Protein AF-A0A520LND3-F1 (afdb_monomer)

Foldseek 3Di:
DVVVVVVVLVVVLLVLLVVLLVCLVVVVLVSSVVSLVVSCVVVVVVCVVVVVVVSVVSSVVSVVVSVVSVVVVVVVD

Mean predicted aligned error: 8.24 Å

Structure (mmCIF, N/CA/C/O backbone):
data_AF-A0A520LND3-F1
#
_entry.id   AF-A0A520LND3-F1
#
loop_
_atom_site.group_PDB
_atom_site.id
_atom_site.type_symbol
_atom_site.label_atom_id
_atom_site.label_alt_id
_atom_site.label_comp_id
_atom_site.label_asym_id
_atom_site.label_entity_id
_atom_site.label_seq_id
_atom_site.pdbx_PDB_ins_code
_atom_site.Cartn_x
_atom_site.Cartn_y
_atom_site.Cartn_z
_atom_site.occupancy
_atom_site.B_iso_or_equiv
_atom_site.auth_seq_id
_atom_site.auth_comp_id
_atom_site.auth_asym_id
_atom_site.auth_atom_id
_atom_site.pdbx_PDB_model_num
ATOM 1 N N . MET A 1 1 ? -13.373 10.582 22.231 1.00 50.25 1 MET A N 1
ATOM 2 C CA . MET A 1 1 ? -12.064 10.739 21.550 1.00 50.25 1 MET A CA 1
ATOM 3 C C . MET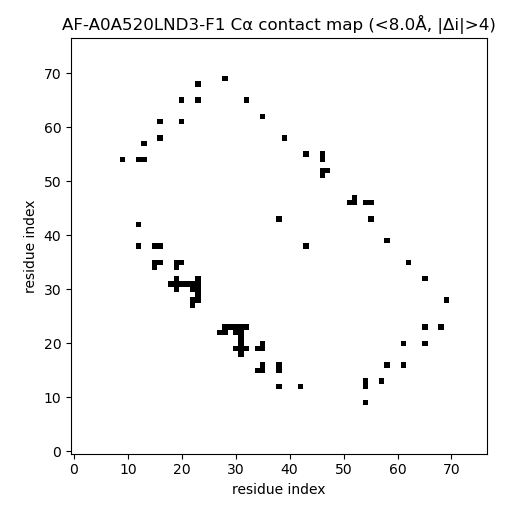 A 1 1 ? -11.738 9.650 20.511 1.00 50.25 1 MET A C 1
ATOM 5 O O . MET A 1 1 ? -10.823 9.872 19.733 1.00 50.25 1 MET A O 1
ATOM 9 N N . LEU A 1 2 ? -12.486 8.535 20.399 1.00 53.75 2 LEU A N 1
ATOM 10 C CA . LEU A 1 2 ? -12.214 7.483 19.392 1.00 53.75 2 LEU A CA 1
ATOM 11 C C . LEU A 1 2 ? -12.320 7.934 17.917 1.00 53.75 2 LEU A C 1
ATOM 13 O O . LEU A 1 2 ? -11.594 7.410 17.076 1.00 53.75 2 LEU A O 1
ATOM 17 N N . GLY A 1 3 ? -13.185 8.904 17.595 1.00 59.44 3 GLY A N 1
ATOM 18 C CA . GLY A 1 3 ? -13.390 9.349 16.208 1.00 59.44 3 GLY A CA 1
ATOM 19 C C . GLY A 1 3 ? -12.155 9.997 15.569 1.00 59.44 3 GLY A C 1
ATOM 20 O O . GLY A 1 3 ? -11.897 9.790 14.390 1.00 59.44 3 GLY A O 1
ATOM 21 N N . ASN A 1 4 ? -11.339 10.709 16.354 1.00 72.50 4 ASN A N 1
ATOM 22 C CA . ASN A 1 4 ? -10.155 11.402 15.836 1.00 72.50 4 ASN A CA 1
ATOM 23 C C . ASN A 1 4 ? -9.052 10.419 15.407 1.00 72.50 4 ASN A C 1
ATOM 25 O O . ASN A 1 4 ? -8.351 10.641 14.424 1.00 72.50 4 ASN A O 1
ATOM 29 N N . TRP A 1 5 ? -8.935 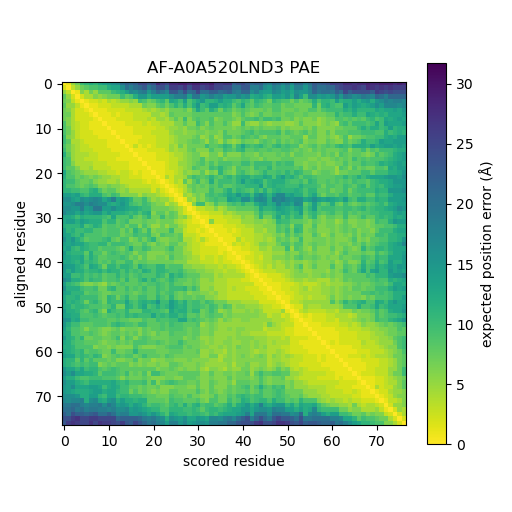9.296 16.121 1.00 73.44 5 TRP A N 1
ATOM 30 C CA . TRP A 1 5 ? -7.924 8.278 15.843 1.00 73.44 5 TRP A CA 1
ATOM 31 C C . TRP A 1 5 ? -8.248 7.463 14.588 1.00 73.44 5 TRP A C 1
ATOM 33 O O . TRP A 1 5 ? -7.361 7.161 13.797 1.00 73.44 5 TRP A O 1
ATOM 43 N N . GLN A 1 6 ? -9.530 7.164 14.354 1.00 71.94 6 GLN A N 1
ATOM 44 C CA . GLN A 1 6 ? -9.963 6.501 13.121 1.00 71.94 6 GLN A CA 1
ATOM 45 C C . GLN A 1 6 ? -9.726 7.367 11.882 1.00 71.94 6 GLN A C 1
ATOM 47 O O . GLN A 1 6 ? -9.292 6.852 10.855 1.00 71.94 6 GLN A O 1
ATOM 52 N N . VAL A 1 7 ? -9.979 8.676 11.974 1.00 75.94 7 VAL A N 1
ATOM 53 C CA . VAL A 1 7 ? -9.720 9.612 10.870 1.00 75.94 7 VAL A CA 1
ATOM 54 C C . VAL A 1 7 ? -8.221 9.729 10.598 1.00 75.94 7 VAL A C 1
ATOM 56 O O . VAL A 1 7 ? -7.812 9.636 9.445 1.00 75.94 7 VAL A O 1
ATOM 59 N N . LEU A 1 8 ? -7.393 9.839 11.643 1.00 79.56 8 LEU A N 1
ATOM 60 C CA . LEU A 1 8 ? -5.937 9.870 11.495 1.00 79.56 8 LEU A CA 1
ATOM 61 C C . LEU A 1 8 ? -5.419 8.614 10.777 1.00 79.56 8 LEU A C 1
ATOM 63 O O . LEU A 1 8 ? -4.669 8.728 9.813 1.00 79.56 8 LEU A O 1
ATOM 67 N N . MET A 1 9 ? -5.870 7.428 11.193 1.00 76.44 9 MET A N 1
ATOM 68 C CA . MET A 1 9 ? -5.473 6.162 10.568 1.00 76.44 9 MET A CA 1
A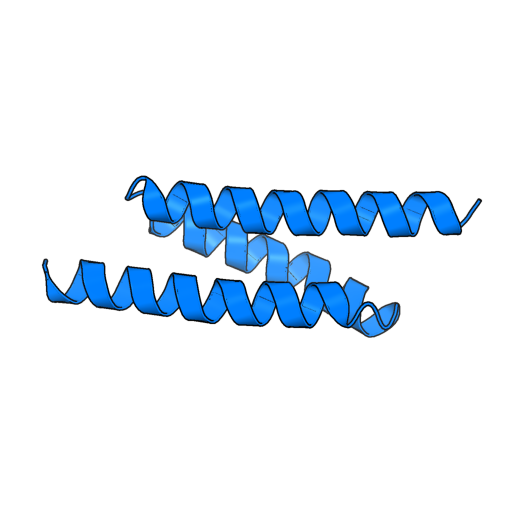TOM 69 C C . MET A 1 9 ? -5.911 6.080 9.100 1.00 76.44 9 MET A C 1
ATOM 71 O O . MET A 1 9 ? -5.148 5.587 8.277 1.00 76.44 9 MET A O 1
ATOM 75 N N . ARG A 1 10 ? -7.084 6.621 8.740 1.00 77.31 10 ARG A N 1
ATOM 76 C CA . ARG A 1 10 ? -7.554 6.714 7.342 1.00 77.31 10 ARG A CA 1
ATOM 77 C C . ARG A 1 10 ? -6.710 7.675 6.501 1.00 77.31 10 ARG A C 1
ATOM 79 O O . ARG A 1 10 ? -6.419 7.374 5.343 1.00 77.31 10 ARG A O 1
ATOM 86 N N . CYS A 1 11 ? -6.275 8.797 7.072 1.00 79.25 11 CYS A N 1
ATOM 87 C CA . CYS A 1 11 ? -5.356 9.720 6.401 1.00 79.25 11 CYS A CA 1
ATOM 88 C C . CYS A 1 11 ? -3.975 9.088 6.192 1.00 79.25 11 CYS A C 1
ATOM 90 O O . CYS A 1 11 ? -3.432 9.165 5.093 1.00 79.25 11 CYS A O 1
ATOM 92 N N . VAL A 1 12 ? -3.434 8.416 7.213 1.00 80.06 12 VAL A N 1
ATOM 93 C CA . VAL A 1 12 ? -2.148 7.705 7.126 1.00 80.06 12 VAL A CA 1
ATOM 94 C C . VAL A 1 12 ? -2.221 6.572 6.101 1.00 80.06 12 VAL A C 1
ATOM 96 O O . VAL A 1 12 ? -1.324 6.453 5.273 1.00 80.06 12 VAL A O 1
ATOM 99 N N . ALA A 1 13 ? -3.316 5.803 6.096 1.00 76.44 13 ALA A N 1
ATOM 100 C CA . ALA A 1 13 ? -3.601 4.773 5.097 1.00 76.44 13 ALA A CA 1
ATOM 101 C C . ALA A 1 13 ? -3.510 5.320 3.674 1.00 76.44 13 ALA A C 1
ATOM 103 O O . ALA A 1 13 ? -2.735 4.843 2.850 1.00 76.44 13 ALA A O 1
ATOM 104 N N . SER A 1 14 ? -4.308 6.356 3.415 1.00 73.94 14 SER A N 1
ATOM 105 C CA . SER A 1 14 ? -4.443 6.959 2.094 1.00 73.94 14 SER A CA 1
ATOM 106 C C . SER A 1 14 ? -3.120 7.575 1.644 1.00 73.94 14 SER A C 1
ATOM 108 O O . SER A 1 14 ? -2.744 7.434 0.486 1.00 73.94 14 SER A O 1
ATOM 110 N N . GLY A 1 15 ? -2.383 8.194 2.573 1.00 78.94 15 GLY A N 1
ATOM 111 C CA . GLY A 1 15 ? -1.043 8.720 2.333 1.00 78.94 15 GLY A CA 1
ATOM 112 C C . GLY A 1 15 ? -0.030 7.635 1.971 1.00 78.94 15 GLY A C 1
ATOM 113 O O . GLY A 1 15 ? 0.721 7.822 1.020 1.00 78.94 15 GLY A O 1
ATOM 114 N N . LEU A 1 16 ? -0.034 6.488 2.664 1.00 76.50 16 LEU A N 1
ATOM 115 C CA . LEU A 1 16 ? 0.845 5.361 2.326 1.00 76.50 16 LEU A CA 1
ATOM 116 C C . LEU A 1 16 ? 0.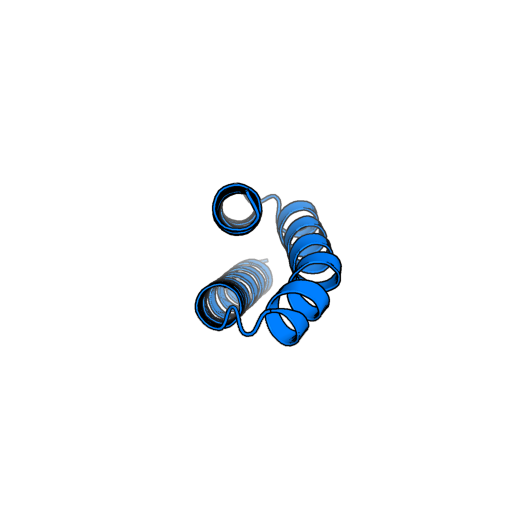536 4.791 0.938 1.00 76.50 16 LEU A C 1
ATOM 118 O O . LEU A 1 16 ? 1.466 4.534 0.180 1.00 76.50 16 LEU A O 1
ATOM 122 N N . PHE A 1 17 ? -0.743 4.633 0.587 1.00 73.44 17 PHE A N 1
ATOM 123 C CA . PHE A 1 17 ? -1.141 4.153 -0.741 1.00 73.44 17 PHE A CA 1
ATOM 124 C C . PHE A 1 17 ? -0.743 5.133 -1.853 1.00 73.44 17 PHE A C 1
ATOM 126 O O . PHE A 1 17 ? -0.195 4.712 -2.871 1.00 73.44 17 PHE A O 1
ATOM 133 N N . LEU A 1 18 ? -0.942 6.439 -1.640 1.00 76.69 18 LEU A N 1
ATOM 134 C CA . LEU A 1 18 ? -0.488 7.489 -2.559 1.00 76.69 18 LEU A CA 1
ATOM 135 C C . LEU A 1 18 ? 1.035 7.513 -2.705 1.00 76.69 18 LEU A C 1
ATOM 137 O O . LEU A 1 18 ? 1.535 7.660 -3.817 1.00 76.69 18 LEU A O 1
ATOM 141 N N . LEU A 1 19 ? 1.773 7.351 -1.605 1.00 75.19 19 LEU A N 1
ATOM 142 C CA . LEU A 1 19 ? 3.234 7.322 -1.615 1.00 75.19 19 LEU A CA 1
ATOM 143 C C . LEU A 1 19 ? 3.759 6.090 -2.360 1.00 75.19 19 LEU A C 1
ATOM 145 O O . LEU A 1 19 ? 4.626 6.224 -3.220 1.00 75.19 19 LEU A O 1
ATOM 149 N N . ALA A 1 20 ? 3.210 4.908 -2.063 1.00 70.25 20 ALA A N 1
ATOM 150 C CA . ALA A 1 20 ? 3.558 3.662 -2.738 1.00 70.25 20 ALA A CA 1
ATOM 151 C C . ALA A 1 20 ? 3.317 3.779 -4.249 1.00 70.25 20 ALA A C 1
ATOM 153 O O . ALA A 1 20 ? 4.210 3.489 -5.042 1.00 70.25 20 ALA A O 1
ATOM 154 N N . HIS A 1 21 ? 2.155 4.304 -4.646 1.00 70.75 21 HIS A N 1
ATOM 155 C CA . HIS A 1 21 ? 1.828 4.522 -6.052 1.00 70.75 21 HIS A CA 1
ATOM 156 C C . HIS A 1 21 ? 2.710 5.584 -6.721 1.00 70.75 21 HIS A C 1
ATOM 158 O O . HIS A 1 21 ? 3.157 5.394 -7.849 1.00 70.75 21 HIS A O 1
ATOM 164 N N . GLY A 1 22 ? 3.013 6.685 -6.030 1.00 69.12 22 GLY A N 1
ATOM 165 C CA . GLY A 1 22 ? 3.943 7.698 -6.528 1.00 69.12 22 GLY A CA 1
ATOM 166 C C . GLY A 1 22 ? 5.336 7.118 -6.789 1.00 69.12 22 GLY A C 1
ATOM 167 O O . GLY A 1 22 ? 5.927 7.391 -7.828 1.00 69.12 22 GLY A O 1
ATOM 168 N N . LEU A 1 23 ? 5.833 6.253 -5.901 1.00 66.50 23 LEU A N 1
ATOM 169 C CA . LEU A 1 23 ? 7.120 5.569 -6.072 1.00 66.50 23 LEU A CA 1
ATOM 170 C C . LEU A 1 23 ? 7.136 4.627 -7.281 1.00 66.50 23 LEU A C 1
ATOM 172 O O . LEU A 1 23 ? 8.131 4.579 -8.000 1.00 66.50 23 LEU A O 1
ATOM 176 N N . LEU A 1 24 ? 6.026 3.944 -7.554 1.00 64.94 24 LEU A N 1
ATOM 177 C CA . LEU A 1 24 ? 5.858 3.135 -8.764 1.00 64.94 24 LEU A CA 1
ATOM 178 C C . LEU A 1 24 ? 5.883 3.960 -10.048 1.00 64.94 24 LEU A C 1
ATOM 180 O O . LEU A 1 24 ? 6.517 3.559 -11.021 1.00 64.94 24 LEU A O 1
ATOM 184 N N . VAL A 1 25 ? 5.235 5.127 -10.038 1.00 64.88 25 VAL A N 1
ATOM 185 C CA . VAL A 1 25 ? 5.261 6.070 -11.168 1.00 64.88 25 VAL A CA 1
ATOM 186 C C . VAL A 1 25 ? 6.670 6.627 -11.400 1.00 64.88 25 VAL A C 1
ATOM 188 O O . VAL A 1 25 ? 7.040 6.877 -12.542 1.00 64.88 25 VAL A O 1
ATOM 191 N N . LEU A 1 26 ? 7.480 6.775 -10.348 1.00 66.50 26 LEU A N 1
ATOM 192 C CA . LEU A 1 26 ? 8.884 7.195 -10.436 1.00 66.50 26 LEU A CA 1
ATOM 193 C C . LEU A 1 26 ? 9.853 6.052 -10.833 1.00 66.50 26 LEU A C 1
ATOM 195 O O . LEU A 1 26 ? 11.048 6.167 -10.579 1.00 66.50 26 LEU A O 1
ATOM 199 N N . GLU A 1 27 ? 9.373 4.945 -11.415 1.00 65.88 27 GLU A N 1
ATOM 200 C CA . GLU A 1 27 ? 10.147 3.728 -11.761 1.00 65.88 27 GLU A CA 1
ATOM 201 C C . GLU A 1 27 ? 10.772 2.979 -10.567 1.00 65.88 27 GLU A C 1
ATOM 203 O O . GLU A 1 27 ? 11.483 1.988 -10.741 1.00 65.88 27 GLU A O 1
ATOM 208 N N . HIS A 1 28 ? 10.470 3.364 -9.324 1.00 67.81 28 HIS A N 1
ATOM 209 C CA . HIS A 1 28 ? 10.960 2.673 -8.128 1.00 67.81 28 HIS A CA 1
ATOM 210 C C . HIS A 1 28 ? 10.019 1.523 -7.748 1.00 67.81 28 HIS A C 1
ATOM 212 O O . HIS A 1 28 ? 9.494 1.471 -6.634 1.00 67.81 28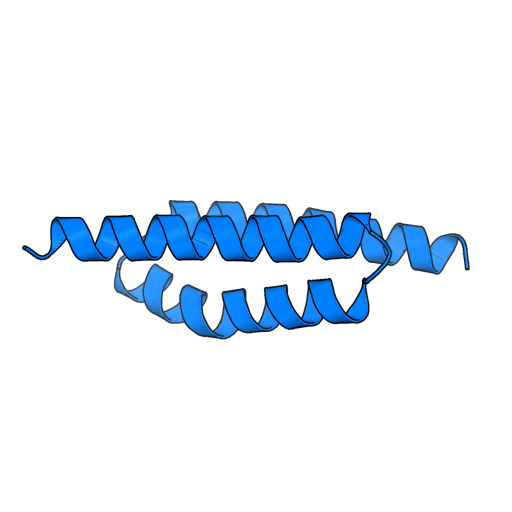 HIS A O 1
ATOM 218 N N . ILE A 1 29 ? 9.819 0.586 -8.683 1.00 65.19 29 ILE A N 1
ATOM 219 C CA . ILE A 1 29 ? 8.844 -0.513 -8.581 1.00 65.19 29 ILE A CA 1
ATOM 220 C C . ILE A 1 29 ? 9.048 -1.297 -7.284 1.00 65.19 29 ILE A C 1
ATOM 222 O O . ILE A 1 29 ? 8.146 -1.350 -6.462 1.00 65.19 29 ILE A O 1
ATOM 226 N N . ALA A 1 30 ? 10.258 -1.803 -7.030 1.00 66.12 30 ALA A N 1
ATOM 227 C CA . ALA A 1 30 ? 10.541 -2.630 -5.853 1.00 66.12 30 ALA A CA 1
ATOM 228 C C . ALA A 1 30 ? 10.224 -1.930 -4.516 1.00 66.12 30 ALA A C 1
ATOM 230 O O . ALA A 1 30 ? 9.745 -2.569 -3.580 1.00 66.12 30 ALA A O 1
ATOM 231 N N . LEU A 1 31 ? 10.469 -0.618 -4.424 1.00 66.69 31 LEU A N 1
ATOM 232 C CA . LEU A 1 31 ? 10.155 0.173 -3.231 1.00 66.69 31 LEU A CA 1
ATOM 233 C C . LEU A 1 31 ? 8.656 0.455 -3.116 1.00 66.69 31 LEU A C 1
ATOM 235 O O . LEU A 1 31 ? 8.118 0.380 -2.012 1.00 66.69 31 LEU A O 1
ATOM 239 N N . GLY A 1 32 ? 7.986 0.744 -4.232 1.00 68.50 32 GLY A N 1
ATOM 240 C CA . GLY A 1 32 ? 6.542 0.955 -4.269 1.00 68.50 32 GLY A CA 1
ATOM 241 C C . GLY A 1 32 ? 5.767 -0.306 -3.891 1.00 68.50 32 GLY A C 1
ATOM 242 O O . GLY A 1 32 ? 4.938 -0.242 -2.986 1.00 68.50 32 GLY A O 1
ATOM 243 N N . THR A 1 33 ? 6.106 -1.464 -4.467 1.00 69.56 33 THR A N 1
ATOM 244 C CA . THR A 1 33 ? 5.460 -2.747 -4.142 1.00 69.56 33 THR A CA 1
ATOM 245 C C . THR A 1 33 ? 5.744 -3.172 -2.698 1.00 69.56 33 THR A C 1
ATOM 247 O O . THR A 1 33 ? 4.851 -3.662 -2.009 1.00 69.56 33 THR A O 1
ATOM 250 N N . ALA A 1 34 ? 6.963 -2.945 -2.189 1.00 70.44 34 ALA A N 1
ATOM 251 C CA . ALA A 1 34 ? 7.299 -3.244 -0.795 1.00 70.44 34 ALA A CA 1
ATOM 252 C C . ALA A 1 34 ? 6.520 -2.358 0.190 1.00 70.44 34 ALA A C 1
ATOM 254 O O . ALA A 1 34 ? 5.957 -2.865 1.160 1.00 70.44 34 ALA A O 1
ATOM 255 N N . LEU A 1 35 ? 6.437 -1.046 -0.062 1.00 71.31 35 LEU A N 1
ATOM 256 C CA . LEU A 1 35 ? 5.649 -0.124 0.764 1.00 71.31 35 LEU A CA 1
ATOM 257 C C . LEU A 1 35 ? 4.154 -0.424 0.694 1.00 71.31 35 LEU A C 1
ATOM 259 O O . LEU A 1 35 ? 3.475 -0.334 1.715 1.00 71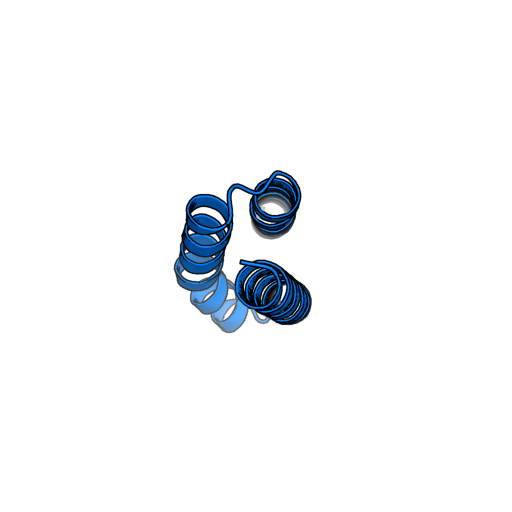.31 35 LEU A O 1
ATOM 263 N N . HIS A 1 36 ? 3.656 -0.824 -0.474 1.00 72.19 36 HIS A N 1
ATOM 264 C CA . HIS A 1 36 ? 2.275 -1.253 -0.652 1.00 72.19 36 HIS A CA 1
ATOM 265 C C . HIS A 1 36 ? 1.983 -2.537 0.130 1.00 72.19 36 HIS A C 1
ATOM 267 O O . HIS A 1 36 ? 1.018 -2.586 0.885 1.00 72.19 36 HIS A O 1
ATOM 273 N N . GLY A 1 37 ? 2.856 -3.544 0.037 1.00 69.62 37 GLY A N 1
ATOM 274 C CA . GLY A 1 37 ? 2.732 -4.788 0.797 1.00 69.62 37 GLY A CA 1
ATOM 275 C C . GLY A 1 37 ? 2.801 -4.568 2.310 1.00 69.62 37 GLY A C 1
ATOM 276 O O . GLY A 1 37 ? 2.038 -5.177 3.056 1.00 69.62 37 GLY A O 1
ATOM 277 N N . ILE A 1 38 ? 3.649 -3.647 2.780 1.00 75.19 38 ILE A N 1
ATOM 278 C CA . ILE A 1 38 ? 3.684 -3.232 4.191 1.00 75.19 38 ILE A CA 1
ATOM 279 C C . ILE A 1 38 ? 2.372 -2.529 4.565 1.00 75.19 38 ILE A C 1
ATOM 281 O O . ILE A 1 38 ? 1.767 -2.865 5.583 1.00 75.19 38 ILE A O 1
ATOM 285 N N . ALA A 1 39 ? 1.894 -1.589 3.745 1.00 72.38 39 ALA A N 1
ATOM 286 C CA . ALA A 1 39 ? 0.622 -0.911 3.985 1.00 72.38 39 ALA A CA 1
ATOM 287 C C . ALA A 1 39 ? -0.525 -1.921 4.098 1.00 72.38 39 ALA A C 1
ATOM 289 O O . ALA A 1 39 ? -1.298 -1.868 5.051 1.00 72.38 39 ALA A O 1
ATOM 290 N N . GLU A 1 40 ? -0.596 -2.883 3.184 1.00 70.81 40 GLU A N 1
ATOM 291 C CA . GLU A 1 40 ? -1.638 -3.901 3.152 1.00 70.81 40 GLU A CA 1
ATOM 292 C C . GLU A 1 40 ? -1.543 -4.842 4.362 1.00 70.81 40 GLU A C 1
ATOM 294 O O . GLU A 1 40 ? -2.541 -5.062 5.045 1.00 70.81 40 GLU A O 1
ATOM 299 N N . LEU A 1 41 ? -0.343 -5.303 4.731 1.00 73.06 41 LEU A N 1
ATOM 300 C CA . LEU A 1 41 ? -0.149 -6.206 5.869 1.00 73.06 41 LEU A CA 1
ATOM 301 C C . LEU A 1 41 ? -0.543 -5.570 7.213 1.00 73.06 41 LEU A C 1
ATOM 303 O O . LEU A 1 41 ? -1.103 -6.246 8.078 1.00 73.06 41 LEU A O 1
ATOM 307 N N . PHE A 1 42 ? -0.267 -4.277 7.403 1.00 72.50 42 PHE A N 1
ATOM 308 C CA . PHE A 1 42 ? -0.563 -3.583 8.661 1.00 72.50 42 PHE A CA 1
ATOM 309 C C . PHE A 1 42 ? -1.966 -2.969 8.691 1.00 72.50 42 PHE A C 1
ATOM 311 O O . PHE A 1 42 ? -2.618 -2.985 9.740 1.00 72.50 42 PHE A O 1
ATOM 318 N N . LEU A 1 43 ? -2.465 -2.452 7.563 1.00 70.12 43 LEU A N 1
ATOM 319 C CA . LEU A 1 43 ? -3.779 -1.816 7.513 1.00 70.12 43 LEU A CA 1
ATOM 320 C C . LEU A 1 43 ? -4.929 -2.755 7.171 1.00 70.12 43 LEU A C 1
ATOM 322 O O . LEU A 1 43 ? -6.028 -2.488 7.650 1.00 70.12 43 LEU A O 1
ATOM 326 N N . ALA A 1 44 ? -4.732 -3.850 6.433 1.00 71.50 44 ALA A N 1
ATOM 327 C CA . ALA A 1 44 ? -5.812 -4.802 6.161 1.00 71.50 44 ALA A CA 1
ATOM 328 C C . ALA A 1 44 ? -6.420 -5.407 7.444 1.00 71.50 44 ALA A C 1
ATOM 330 O O . ALA A 1 44 ? -7.643 -5.336 7.600 1.00 71.50 44 ALA A O 1
ATOM 331 N N . PRO A 1 45 ? -5.645 -5.928 8.421 1.00 73.50 45 PRO A N 1
ATOM 332 C CA . PRO A 1 45 ? -6.230 -6.468 9.650 1.00 73.50 45 PRO A CA 1
ATOM 333 C C . PRO A 1 45 ? -6.915 -5.389 10.503 1.00 73.50 45 PRO A C 1
ATOM 335 O O . PRO A 1 45 ? -7.932 -5.663 11.147 1.00 73.50 45 PRO A O 1
ATOM 338 N N . TRP A 1 46 ? -6.414 -4.148 10.479 1.00 77.44 46 TRP A N 1
ATOM 339 C CA . TRP A 1 46 ? -7.064 -3.017 11.147 1.00 77.44 46 TRP A CA 1
ATOM 340 C C . TRP A 1 46 ? -8.381 -2.627 10.462 1.00 77.44 46 TRP A C 1
ATOM 342 O O . TRP A 1 46 ? -9.405 -2.466 11.132 1.00 77.44 46 TRP A O 1
ATOM 352 N N . ALA A 1 47 ? -8.380 -2.534 9.131 1.00 74.50 47 ALA A N 1
ATOM 353 C CA . ALA A 1 47 ? -9.539 -2.156 8.332 1.00 74.50 47 ALA A CA 1
ATOM 354 C C . ALA A 1 47 ? -10.659 -3.200 8.422 1.00 74.50 47 ALA A C 1
ATOM 356 O O . ALA A 1 47 ? -11.823 -2.831 8.585 1.00 74.50 47 ALA A O 1
ATOM 357 N N . ILE A 1 48 ? -10.315 -4.494 8.427 1.00 76.31 48 ILE A N 1
ATOM 358 C CA . ILE A 1 48 ? -11.272 -5.588 8.642 1.00 76.31 48 ILE A CA 1
ATOM 359 C C . ILE A 1 48 ? -11.877 -5.499 10.050 1.00 76.31 48 ILE A C 1
ATOM 361 O O . ILE A 1 48 ? -13.099 -5.554 10.204 1.00 76.31 48 ILE A O 1
ATOM 365 N N . ARG A 1 49 ? -11.048 -5.294 11.085 1.00 79.62 49 ARG A N 1
ATOM 366 C CA . ARG A 1 49 ? -11.517 -5.199 12.478 1.00 79.62 49 ARG A CA 1
ATOM 367 C C . ARG A 1 49 ? -12.435 -3.996 12.715 1.00 79.62 49 ARG A C 1
ATOM 369 O O . ARG A 1 49 ? -13.385 -4.106 13.487 1.00 79.62 49 ARG A O 1
ATOM 376 N N . HIS A 1 50 ? -12.180 -2.866 12.057 1.00 79.88 50 HIS A N 1
ATOM 377 C CA . HIS A 1 50 ? -12.965 -1.636 12.210 1.00 79.88 50 HIS A CA 1
ATOM 378 C C . HIS A 1 50 ? -14.031 -1.419 11.122 1.00 79.88 50 HIS A C 1
ATOM 380 O O . HIS A 1 50 ? -14.670 -0.368 11.119 1.00 79.88 50 HIS A O 1
ATOM 386 N N . ARG A 1 51 ? -14.258 -2.399 10.230 1.00 76.44 51 ARG A N 1
ATOM 387 C CA . ARG A 1 51 ? -15.162 -2.293 9.064 1.00 76.44 51 ARG A CA 1
ATOM 388 C C . ARG A 1 51 ? -14.899 -1.045 8.200 1.00 76.44 51 ARG A C 1
ATOM 390 O O . ARG A 1 51 ? -15.833 -0.457 7.657 1.00 76.44 51 ARG A O 1
ATOM 397 N N . ALA A 1 52 ? -13.636 -0.642 8.066 1.00 75.75 52 ALA A N 1
ATOM 398 C CA . ALA A 1 52 ? -13.213 0.483 7.231 1.00 75.75 52 ALA A CA 1
ATOM 399 C C . ALA A 1 52 ? -13.09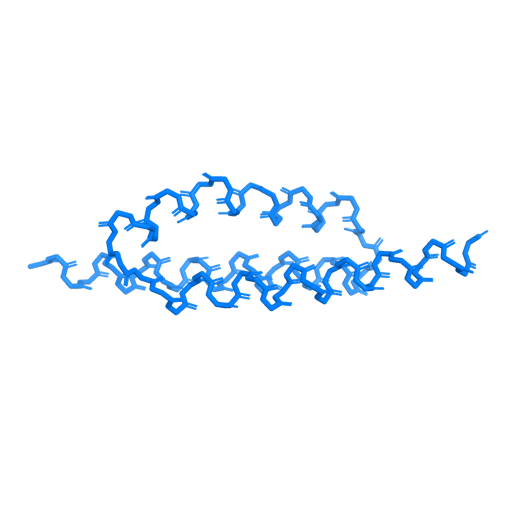6 0.042 5.761 1.00 75.75 52 ALA A C 1
ATOM 401 O O . ALA A 1 52 ? -12.005 -0.062 5.200 1.00 75.75 52 ALA A O 1
ATOM 402 N N . TRP A 1 53 ? -14.244 -0.284 5.159 1.00 75.25 53 TRP A N 1
ATOM 403 C CA . TRP A 1 53 ? -14.348 -0.807 3.793 1.00 75.25 53 TRP A CA 1
ATOM 404 C C . TRP A 1 53 ? -13.806 0.151 2.732 1.00 75.25 53 TRP A C 1
ATOM 406 O O . TRP A 1 53 ? -13.302 -0.293 1.708 1.00 75.25 53 TRP A O 1
ATOM 416 N N . ASP A 1 54 ? -13.852 1.453 2.995 1.00 76.00 54 ASP A N 1
ATOM 417 C CA . ASP A 1 54 ? -13.265 2.484 2.142 1.00 76.00 54 ASP A CA 1
ATOM 418 C C . ASP A 1 54 ? -11.754 2.301 1.933 1.00 76.00 54 ASP A C 1
ATOM 420 O O . ASP A 1 54 ? -11.291 2.398 0.800 1.00 76.00 54 ASP A O 1
ATOM 424 N N . ILE A 1 55 ? -10.994 1.956 2.980 1.00 74.69 55 ILE A N 1
ATOM 425 C CA . ILE A 1 55 ? -9.549 1.702 2.860 1.00 74.69 55 ILE A CA 1
ATOM 426 C C . ILE A 1 55 ? -9.295 0.421 2.064 1.00 74.69 55 ILE A C 1
ATOM 428 O O . ILE A 1 55 ? -8.373 0.378 1.258 1.00 74.69 55 ILE A O 1
ATOM 432 N N . ILE A 1 56 ? -10.121 -0.610 2.268 1.00 75.88 56 ILE A N 1
ATOM 433 C CA . ILE A 1 56 ? -9.994 -1.890 1.557 1.00 75.88 56 ILE A CA 1
ATOM 434 C C . ILE A 1 56 ? -10.221 -1.688 0.056 1.00 75.88 56 ILE A C 1
ATOM 436 O O . ILE A 1 56 ? -9.441 -2.180 -0.753 1.00 75.88 56 ILE A O 1
ATOM 440 N N . VAL A 1 57 ? -11.259 -0.936 -0.321 1.00 79.25 57 VAL A N 1
ATOM 441 C CA . VAL A 1 57 ? -11.555 -0.631 -1.729 1.00 79.25 57 VAL A CA 1
ATOM 442 C C . VAL A 1 57 ? -10.434 0.196 -2.356 1.00 79.25 57 VAL A C 1
ATOM 444 O O . VAL A 1 57 ? -9.998 -0.121 -3.460 1.00 79.25 57 VAL A O 1
ATOM 447 N N . ILE A 1 58 ? -9.935 1.219 -1.655 1.00 75.44 58 ILE A N 1
ATOM 448 C CA . ILE A 1 58 ? -8.804 2.031 -2.125 1.00 75.44 58 ILE A CA 1
ATOM 449 C C . ILE A 1 58 ? -7.563 1.151 -2.316 1.00 75.44 58 ILE A C 1
ATOM 451 O O . ILE A 1 58 ? -6.955 1.198 -3.383 1.00 75.44 58 ILE A O 1
ATOM 455 N N . GLY A 1 59 ? -7.229 0.308 -1.337 1.00 75.62 59 GLY A N 1
ATOM 456 C CA . GLY A 1 59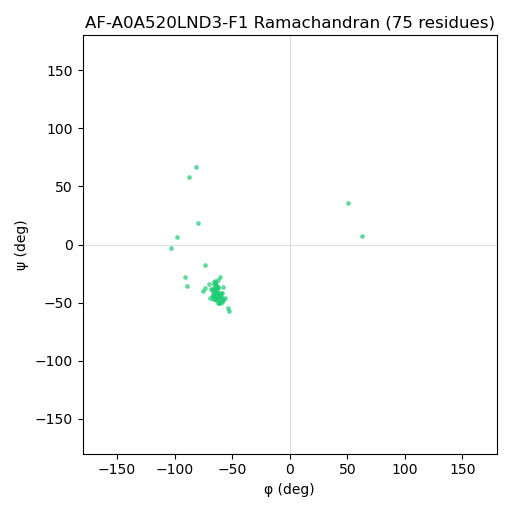 ? -6.089 -0.602 -1.429 1.00 75.62 59 GLY A CA 1
ATOM 457 C C . GLY A 1 59 ? -6.198 -1.564 -2.607 1.00 75.62 59 GLY A C 1
ATOM 458 O O . GLY A 1 59 ? -5.268 -1.663 -3.398 1.00 75.62 59 GLY A O 1
ATOM 459 N N . LEU A 1 60 ? -7.371 -2.171 -2.812 1.00 78.12 60 LEU A N 1
ATOM 460 C CA . LEU A 1 60 ? -7.619 -3.061 -3.947 1.00 78.12 60 LEU A CA 1
ATOM 461 C C . LEU A 1 60 ? -7.434 -2.346 -5.295 1.00 78.12 60 LEU A C 1
ATOM 463 O O . LEU A 1 60 ? -6.789 -2.884 -6.192 1.00 78.12 60 LEU A O 1
ATOM 467 N N . ILE A 1 61 ? -7.981 -1.133 -5.444 1.00 78.69 61 ILE A N 1
ATOM 468 C CA . ILE A 1 61 ? -7.840 -0.345 -6.678 1.00 78.69 61 ILE A CA 1
ATOM 469 C C . ILE A 1 61 ? -6.360 -0.059 -6.941 1.00 78.69 61 ILE A C 1
ATOM 471 O O . ILE A 1 61 ? -5.871 -0.320 -8.040 1.00 78.69 61 ILE A O 1
ATOM 475 N N . PHE A 1 62 ? -5.634 0.440 -5.937 1.00 74.94 62 PHE A N 1
ATOM 476 C CA . PHE A 1 62 ? -4.216 0.749 -6.095 1.00 74.94 62 PHE A CA 1
ATOM 477 C C . PHE A 1 62 ? -3.364 -0.501 -6.347 1.00 74.94 62 PHE A C 1
ATOM 479 O O . PHE A 1 62 ? -2.413 -0.406 -7.114 1.00 74.94 62 PHE A O 1
ATOM 486 N N . CYS A 1 63 ? -3.720 -1.656 -5.781 1.00 75.88 63 CYS A N 1
ATOM 487 C CA . CYS A 1 63 ? -3.052 -2.934 -6.032 1.00 75.88 63 CYS A CA 1
ATOM 488 C C . CYS A 1 63 ? -3.203 -3.372 -7.500 1.00 75.88 63 CYS A C 1
ATOM 490 O O . CYS A 1 63 ? -2.231 -3.764 -8.143 1.00 75.88 63 CYS A O 1
ATOM 492 N N . VAL A 1 64 ? -4.398 -3.221 -8.087 1.00 75.81 64 VAL A N 1
ATOM 493 C CA . VAL A 1 64 ? -4.622 -3.501 -9.519 1.00 75.81 64 VAL A CA 1
ATOM 494 C C . VAL A 1 64 ? -3.818 -2.547 -10.406 1.00 75.81 64 VAL A C 1
ATOM 496 O O . VAL A 1 64 ? -3.214 -2.983 -11.386 1.00 75.81 64 VAL A O 1
ATOM 499 N N . PHE A 1 65 ? -3.786 -1.254 -10.068 1.00 74.19 65 PHE A N 1
ATOM 500 C CA . PHE A 1 65 ? -2.995 -0.266 -10.808 1.00 74.19 65 PHE A CA 1
ATOM 501 C C . PHE A 1 65 ? -1.486 -0.512 -10.695 1.00 74.19 65 PHE A C 1
ATOM 503 O O . PHE A 1 65 ? -0.778 -0.370 -11.690 1.00 74.19 65 PHE A O 1
ATOM 510 N N . ASP A 1 66 ? -1.007 -0.898 -9.514 1.00 72.75 66 ASP A N 1
ATOM 511 C CA . ASP A 1 66 ? 0.384 -1.278 -9.262 1.00 72.75 66 ASP A CA 1
ATOM 512 C C . ASP A 1 66 ? 0.781 -2.519 -10.080 1.00 72.75 66 ASP A C 1
ATOM 514 O O . ASP A 1 66 ? 1.747 -2.494 -10.848 1.00 72.75 66 ASP A O 1
ATOM 518 N N . LEU A 1 67 ? -0.031 -3.578 -10.021 1.00 73.31 67 LEU A N 1
ATOM 519 C CA . LEU A 1 67 ? 0.194 -4.802 -10.789 1.00 73.31 67 LEU A CA 1
ATOM 520 C C . LEU A 1 67 ? 0.196 -4.526 -12.298 1.00 73.31 67 LEU A C 1
ATOM 522 O O . LEU A 1 67 ? 1.062 -5.018 -13.019 1.00 73.31 67 LEU A O 1
ATOM 526 N N . TRP A 1 68 ? -0.733 -3.698 -12.781 1.00 73.38 68 TRP A N 1
ATOM 527 C CA . TRP A 1 68 ? -0.765 -3.265 -14.177 1.00 73.38 68 TRP A CA 1
ATOM 528 C C . TRP A 1 68 ? 0.488 -2.476 -14.575 1.00 73.38 68 TRP A C 1
ATOM 530 O O . TRP A 1 68 ? 1.064 -2.740 -15.633 1.00 73.38 68 TRP A O 1
ATOM 540 N N . GLY A 1 69 ? 0.927 -1.532 -13.735 1.00 69.31 69 GLY A N 1
ATOM 541 C CA . GLY A 1 69 ? 2.160 -0.770 -13.939 1.00 69.31 69 GLY A CA 1
ATOM 542 C C . GLY A 1 69 ? 3.383 -1.683 -14.013 1.00 69.31 69 GLY A C 1
ATOM 543 O O . GLY A 1 69 ? 4.151 -1.607 -14.971 1.00 69.31 69 GLY A O 1
ATOM 544 N N . THR A 1 70 ? 3.498 -2.620 -13.074 1.00 69.94 70 THR A N 1
ATOM 545 C CA . THR A 1 70 ? 4.575 -3.617 -13.027 1.00 69.94 70 THR A CA 1
ATOM 546 C C . THR A 1 70 ? 4.581 -4.510 -14.271 1.00 69.94 70 THR A C 1
ATOM 548 O O . THR A 1 70 ? 5.628 -4.684 -14.889 1.00 69.94 70 THR A O 1
ATOM 551 N N . ILE A 1 71 ? 3.423 -5.030 -14.701 1.00 70.44 71 ILE A N 1
ATOM 552 C CA . ILE A 1 71 ? 3.310 -5.857 -15.919 1.00 70.44 71 ILE A CA 1
ATOM 553 C C . ILE A 1 71 ? 3.706 -5.059 -17.166 1.00 70.44 71 ILE A C 1
ATOM 555 O O . ILE A 1 71 ? 4.401 -5.586 -18.032 1.00 70.44 71 ILE A O 1
ATOM 559 N N . ARG A 1 72 ? 3.284 -3.793 -17.272 1.00 68.75 72 ARG A N 1
ATOM 560 C CA . ARG A 1 72 ? 3.668 -2.912 -18.385 1.00 68.75 72 ARG A CA 1
ATOM 561 C C . ARG A 1 72 ? 5.178 -2.709 -18.419 1.00 68.75 72 ARG A C 1
ATOM 563 O O . ARG A 1 72 ? 5.769 -2.923 -19.468 1.00 68.75 72 ARG A O 1
ATOM 570 N N . LEU A 1 73 ? 5.793 -2.352 -17.294 1.00 64.31 73 LEU A N 1
ATOM 571 C CA . LEU A 1 73 ? 7.241 -2.150 -17.196 1.00 64.31 73 LEU A CA 1
ATOM 572 C C . LEU A 1 73 ? 8.029 -3.426 -17.527 1.00 64.31 73 LEU A C 1
ATOM 574 O O . LEU A 1 73 ? 8.957 -3.361 -18.323 1.00 64.31 73 LEU A O 1
ATOM 578 N N . VAL A 1 74 ? 7.615 -4.589 -17.014 1.00 63.53 74 VAL A N 1
ATOM 579 C CA . VAL A 1 74 ? 8.239 -5.884 -17.349 1.00 63.53 74 VAL A CA 1
ATOM 580 C C . VAL A 1 74 ? 8.034 -6.265 -18.818 1.00 63.53 74 VAL A C 1
ATOM 582 O O . VAL A 1 74 ? 8.911 -6.872 -19.411 1.00 63.53 74 VAL A O 1
ATOM 585 N N . SER A 1 75 ? 6.901 -5.911 -19.430 1.00 57.75 75 SER A N 1
ATOM 586 C CA . SER A 1 75 ? 6.642 -6.189 -20.849 1.00 57.75 75 SER A CA 1
ATOM 587 C C . SER A 1 75 ? 7.442 -5.299 -21.810 1.00 57.75 75 SER A C 1
ATOM 589 O O . SER A 1 7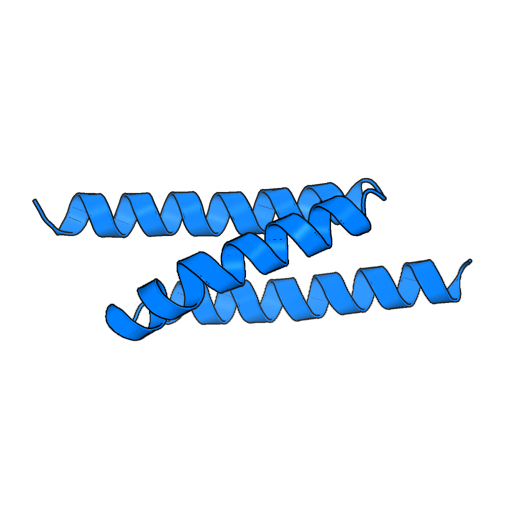5 ? 7.500 -5.621 -22.997 1.00 57.75 75 SER A O 1
ATOM 591 N N . PHE A 1 76 ? 7.984 -4.172 -21.338 1.00 52.75 76 PHE A N 1
ATOM 592 C CA . PHE A 1 76 ? 8.829 -3.262 -22.122 1.00 52.75 76 PHE A CA 1
ATOM 593 C C . PHE A 1 76 ? 10.330 -3.391 -21.793 1.00 52.75 76 PHE A C 1
ATOM 595 O O . PHE A 1 76 ? 11.130 -2.711 -22.437 1.00 52.75 76 PHE A O 1
ATOM 602 N N . ALA A 1 77 ? 10.700 -4.238 -20.826 1.00 48.59 77 ALA A N 1
ATOM 603 C CA . ALA A 1 77 ? 12.078 -4.595 -20.477 1.00 48.59 77 ALA A CA 1
ATOM 604 C C . ALA A 1 77 ? 12.506 -5.893 -21.177 1.00 48.59 77 ALA A C 1
ATOM 606 O O . ALA A 1 77 ? 13.697 -5.982 -21.553 1.00 48.59 77 ALA A O 1
#

Secondary structure (DSSP, 8-state):
-HHHHHHHHHHHHHHHHHHHHHHHHTT-HHHHHHHHHHHHHHHHHHHHHTT-HHHHHHHHHHHHHHHHHHHHHHHH-

Sequence (77 aa):
MLGNWQVLMRCVASGLFLLAHGLLVLEHIALGTALHGIAELFLAPWAIRHRAWDIIVIGLIFCVFDLWGTIRLVSFA

Nearest PDB structures (foldseek):
  5ow5-assembly2_D  TM=7.363E-01  e=7.537E+00  Mus musculus

Radius of gyration: 13.47 Å; Cα contacts (8 Å, |Δi|>4): 46; chains: 1; bounding box: 27×18×44 Å

Solvent-accessible surface area (backbone atoms only — not comparable to full-atom values): 4207 Å² total; per-residue (Å²): 120,69,69,61,56,56,52,49,52,51,51,52,50,53,48,47,52,51,50,17,51,52,31,39,75,70,70,37,44,72,61,10,54,49,44,39,52,51,47,47,68,62,44,46,64,50,27,63,76,69,67,38,56,68,60,54,52,51,49,52,54,52,49,53,53,48,52,51,50,52,50,52,55,61,74,74,106

pLDDT: mean 71.44, std 6.68, range [48.59, 80.06]